Protein AF-A4TUJ9-F1 (afdb_monomer)

Mean predicted aligned error: 4.89 Å

Organism: NCBI:txid55518

Sequence (162 aa):
MIHGSSSVPPPAAMAAQAVRRLAALARQRRPRVIVWMGEAPIALPAREQREWDRLQAEHEWIACEDEIQLSPLTFRLQAGPATKAGEIIARPNPLARYDGQVWPAFVIDGRRLALPAFGPTGGGTEVMSTAFLSLFRRPFQALMLVNGRILTRPRARLESPS

Radius of gyration: 16.71 Å; Cα contacts (8 Å, |Δi|>4): 281; chains: 1; bounding box: 45×27×44 Å

Foldseek 3Di:
DDPPPPDQDPLQVQLLQLLVLVLVVCVVPVDQEDEDQDDHRPPHDPVSVVSSVVCVVRHHYDYADAWDDDPPAIEGQDQDPDQAARYEYAPPQEWFDDPNDIFGWWKDQNRYIYHHDSTDDPDGDYCQDPVNVSSDPGWIWTQGCPPNHTDIDTPVPTDHDD

Secondary structure (DSSP, 8-state):
------PPPPHHHHHHHHHHHHHHHHHHH--SEEEE-SPPP-S--HHHHHHHHHHHHHSEEEE-SSEEEETTEEEESS--SS--TTEEE-TT-EEEEETTEEEEEEEE-SSEEEPPPSS--S--EETTSHHHHTT-SS--EEEEEETTEEEEEEGGGSPPP-

pLDDT: mean 91.32, std 11.87, range [35.0, 98.62]

Solvent-accessible surface area (backbone atoms only — not comparable to full-atom values): 9306 Å² total; per-residue (Å²): 133,85,80,77,76,78,69,77,70,56,68,36,59,31,32,34,52,28,47,54,53,48,54,54,48,41,71,74,65,62,55,66,64,44,81,42,66,61,82,80,78,57,74,47,54,75,69,46,39,53,53,48,56,48,52,60,73,74,34,46,77,44,82,23,82,51,69,44,78,57,86,81,33,34,41,23,28,55,74,65,99,64,88,48,72,42,26,36,21,39,44,67,18,32,24,42,39,58,92,94,39,78,27,50,12,36,36,36,48,91,30,43,36,36,34,35,62,88,36,73,66,96,72,58,36,51,53,66,38,73,77,50,44,72,75,48,97,53,81,35,36,37,42,25,57,51,95,94,39,79,48,77,41,50,57,95,73,51,51,69,79,132

Nearest PDB structures (foldseek):
  2jvi-assembly1_A  TM=5.414E-01  e=2.321E+00  Bacillus subtilis
  6ekh-assembly1_Y  TM=5.168E-01  e=3.878E+00  Methanococcus maripaludis
  1a96-assembly1_A  TM=3.201E-01  e=4.977E-01  Escherichia coli
  1kh1-assembly1_A  TM=5.013E-01  e=5.344E+00  Thermus thermophilus
  7bke-assembly1_a  TM=4.845E-01  e=3.878E+00  Methanospirillum hungatei JF-1

Structure (mmCIF, N/CA/C/O backbone):
data_AF-A4TUJ9-F1
#
_entry.id   AF-A4TUJ9-F1
#
loop_
_atom_site.group_PDB
_atom_site.id
_atom_site.type_symbol
_atom_site.label_atom_id
_atom_site.label_alt_id
_atom_site.label_comp_id
_atom_site.label_asym_id
_atom_site.label_entity_id
_atom_site.label_seq_id
_atom_site.pdbx_PDB_ins_code
_atom_site.Cartn_x
_atom_site.Cartn_y
_atom_site.Cartn_z
_atom_site.occupancy
_atom_site.B_iso_or_equiv
_atom_site.auth_seq_id
_atom_site.auth_comp_id
_atom_site.auth_asym_id
_atom_site.auth_atom_id
_atom_site.pdbx_PDB_model_num
ATOM 1 N N . MET A 1 1 ? 27.681 0.944 21.332 1.00 35.00 1 MET A N 1
ATOM 2 C CA . MET A 1 1 ? 26.800 0.231 20.383 1.00 35.00 1 MET A CA 1
ATOM 3 C C . MET A 1 1 ? 26.364 1.214 19.316 1.00 35.00 1 MET A C 1
ATOM 5 O O . MET A 1 1 ? 25.820 2.263 19.640 1.00 35.00 1 MET A O 1
ATOM 9 N N . ILE A 1 2 ? 26.741 0.929 18.076 1.00 36.62 2 ILE A N 1
ATOM 10 C CA . ILE A 1 2 ? 26.660 1.842 16.937 1.00 36.62 2 ILE A CA 1
ATOM 11 C C . ILE A 1 2 ? 25.182 1.975 16.559 1.00 36.62 2 ILE A C 1
ATOM 13 O O . ILE A 1 2 ? 24.564 0.991 16.162 1.00 36.62 2 ILE A O 1
ATOM 17 N N . HIS A 1 3 ? 24.603 3.164 16.730 1.00 38.53 3 HIS A N 1
ATOM 18 C CA . HIS A 1 3 ? 23.291 3.469 16.169 1.00 38.53 3 HIS A CA 1
ATOM 19 C C . HIS A 1 3 ? 23.467 3.509 14.653 1.00 38.53 3 HIS A C 1
ATOM 21 O O . HIS A 1 3 ? 24.011 4.471 14.116 1.00 38.53 3 HIS A O 1
ATOM 27 N N . GLY A 1 4 ? 23.076 2.432 13.971 1.00 36.97 4 GLY A N 1
ATOM 28 C CA . GLY A 1 4 ? 22.961 2.434 12.522 1.00 36.97 4 GLY A CA 1
ATOM 29 C C . GLY A 1 4 ? 21.891 3.447 12.143 1.00 36.97 4 GLY A C 1
ATOM 30 O O . GLY A 1 4 ? 20.702 3.152 12.228 1.00 36.97 4 GLY A O 1
ATOM 31 N N . SER A 1 5 ? 22.307 4.653 11.769 1.00 41.59 5 SER A N 1
ATOM 32 C CA . SER A 1 5 ? 21.447 5.604 11.086 1.00 41.59 5 SER A CA 1
ATOM 33 C C . SER A 1 5 ? 21.005 4.941 9.785 1.00 41.59 5 SER A C 1
ATOM 35 O O . SER A 1 5 ? 21.761 4.846 8.821 1.00 41.59 5 SER A O 1
ATOM 37 N N . SER A 1 6 ? 19.785 4.402 9.768 1.00 51.12 6 SER A N 1
ATOM 38 C CA . SER A 1 6 ? 19.155 3.971 8.527 1.00 51.12 6 SER A CA 1
ATOM 39 C C . SER A 1 6 ? 18.860 5.240 7.736 1.00 51.12 6 SER A C 1
ATOM 41 O O . SER A 1 6 ? 17.840 5.896 7.940 1.00 51.12 6 SER A O 1
ATOM 43 N N . SER A 1 7 ? 19.815 5.658 6.907 1.00 70.19 7 SER A N 1
ATOM 44 C CA . SER A 1 7 ? 19.579 6.723 5.948 1.00 70.19 7 SER A CA 1
ATOM 45 C C . SER A 1 7 ? 18.523 6.232 4.966 1.00 70.19 7 SER A C 1
ATOM 47 O O . SER A 1 7 ? 18.599 5.112 4.451 1.00 70.19 7 SER A O 1
ATOM 49 N N . VAL A 1 8 ? 17.501 7.057 4.737 1.00 73.25 8 VAL A N 1
ATOM 50 C CA . VAL A 1 8 ? 16.501 6.773 3.709 1.00 73.25 8 VAL A CA 1
ATOM 51 C C . VAL A 1 8 ? 17.254 6.623 2.381 1.00 73.25 8 VAL A C 1
ATOM 53 O O . VAL A 1 8 ? 18.018 7.526 2.024 1.00 73.25 8 VAL A O 1
ATOM 56 N N . PRO A 1 9 ? 17.112 5.490 1.669 1.00 77.62 9 PRO A N 1
ATOM 57 C CA . PRO A 1 9 ? 17.810 5.291 0.408 1.00 77.62 9 PRO A CA 1
ATOM 58 C C . PRO A 1 9 ? 17.435 6.389 -0.598 1.00 77.62 9 PRO A C 1
ATOM 60 O O . PRO A 1 9 ? 16.332 6.933 -0.537 1.00 77.62 9 PRO A O 1
ATOM 63 N N . PRO A 1 10 ? 18.325 6.726 -1.546 1.00 83.06 10 PRO A N 1
ATOM 64 C CA . PRO A 1 10 ? 18.032 7.759 -2.529 1.00 83.06 10 PRO A CA 1
ATOM 65 C C . PRO A 1 10 ? 16.809 7.372 -3.382 1.00 83.06 10 PRO A C 1
ATOM 67 O O . PRO A 1 10 ? 16.604 6.177 -3.639 1.00 83.06 10 PRO A O 1
ATOM 70 N N . PRO A 1 11 ? 16.032 8.349 -3.892 1.00 84.31 11 PRO A N 1
ATOM 71 C CA . PRO A 1 11 ? 14.793 8.086 -4.631 1.00 84.31 11 PRO A CA 1
ATOM 72 C C . PRO A 1 11 ? 14.942 7.071 -5.774 1.00 84.31 11 PRO A C 1
ATOM 74 O O . PRO A 1 11 ? 14.132 6.156 -5.900 1.00 84.31 11 PRO A O 1
ATOM 77 N N . ALA A 1 12 ? 16.031 7.158 -6.545 1.00 86.81 12 ALA A N 1
ATOM 78 C CA . ALA A 1 12 ? 16.329 6.224 -7.633 1.00 86.81 12 ALA A CA 1
ATOM 79 C C . ALA A 1 12 ? 16.488 4.767 -7.153 1.00 86.81 12 ALA A C 1
ATOM 81 O O . ALA A 1 12 ? 16.011 3.834 -7.800 1.00 86.81 12 ALA A O 1
ATOM 82 N N . ALA A 1 13 ? 17.120 4.547 -5.994 1.00 88.38 13 ALA A N 1
ATOM 83 C CA . ALA A 1 13 ? 17.289 3.207 -5.430 1.00 88.38 13 ALA A CA 1
ATOM 84 C C . ALA A 1 13 ? 15.955 2.632 -4.926 1.00 88.38 13 ALA A C 1
ATOM 86 O O . ALA A 1 13 ? 15.680 1.445 -5.110 1.00 88.38 13 ALA A O 1
ATOM 87 N N . MET A 1 14 ? 15.103 3.476 -4.339 1.00 89.19 14 MET A N 1
ATOM 88 C CA . MET A 1 14 ? 13.755 3.086 -3.917 1.00 89.19 14 MET A CA 1
ATOM 89 C C . MET A 1 14 ? 12.878 2.713 -5.114 1.00 89.19 14 MET A C 1
ATOM 91 O O . MET A 1 14 ? 12.227 1.664 -5.093 1.00 89.19 14 MET A O 1
ATOM 95 N N . ALA A 1 15 ? 12.912 3.527 -6.172 1.00 90.88 15 ALA A N 1
ATOM 96 C CA . ALA A 1 15 ? 12.213 3.270 -7.426 1.00 90.88 15 ALA A CA 1
ATOM 97 C C . ALA A 1 15 ? 12.675 1.947 -8.058 1.00 90.88 15 ALA A C 1
ATOM 99 O O . ALA A 1 15 ? 11.853 1.081 -8.361 1.00 90.88 15 ALA A O 1
ATOM 100 N N . ALA A 1 16 ? 13.990 1.728 -8.148 1.00 94.00 16 ALA A N 1
ATOM 101 C CA . ALA A 1 16 ? 14.566 0.479 -8.639 1.00 94.00 16 ALA A CA 1
ATOM 102 C C . ALA A 1 16 ? 14.090 -0.740 -7.828 1.00 94.00 16 ALA A C 1
ATOM 104 O O . ALA A 1 16 ? 13.733 -1.778 -8.391 1.00 94.00 16 ALA A O 1
ATOM 105 N N . GLN A 1 17 ? 14.034 -0.629 -6.497 1.00 93.31 17 GLN A N 1
ATOM 106 C CA . GLN A 1 17 ? 13.537 -1.705 -5.641 1.00 93.31 17 GLN A CA 1
ATOM 107 C C . GLN A 1 17 ? 12.042 -1.986 -5.854 1.00 93.31 17 GLN A C 1
ATOM 109 O O . GLN A 1 17 ? 11.646 -3.155 -5.860 1.00 93.31 17 GLN A O 1
ATOM 114 N N . ALA A 1 18 ? 11.219 -0.953 -6.048 1.00 93.00 18 ALA A N 1
ATOM 115 C CA . ALA A 1 18 ? 9.802 -1.113 -6.367 1.00 93.00 18 ALA A CA 1
ATOM 116 C C . ALA A 1 18 ? 9.610 -1.856 -7.700 1.00 93.00 18 ALA A C 1
ATOM 118 O O . ALA A 1 18 ? 8.867 -2.836 -7.744 1.00 93.00 18 ALA A O 1
ATOM 119 N N . VAL A 1 19 ? 10.351 -1.479 -8.749 1.00 96.25 19 VAL A N 1
ATOM 120 C CA . VAL A 1 19 ? 10.300 -2.157 -10.057 1.00 96.25 19 VAL A CA 1
ATOM 121 C C . VAL A 1 19 ? 10.724 -3.621 -9.947 1.00 96.25 19 VAL A C 1
ATOM 123 O O . VAL A 1 19 ? 10.022 -4.500 -10.441 1.00 96.25 19 VAL A O 1
ATOM 126 N N . ARG A 1 20 ? 11.813 -3.926 -9.228 1.00 96.31 20 ARG A N 1
ATOM 127 C CA . ARG A 1 20 ? 12.249 -5.320 -9.006 1.00 96.31 20 ARG A CA 1
ATOM 128 C C . ARG A 1 20 ? 11.174 -6.163 -8.319 1.00 96.31 20 ARG A C 1
ATOM 130 O O . ARG A 1 20 ? 10.950 -7.310 -8.708 1.00 96.31 20 ARG A O 1
ATOM 137 N N . ARG A 1 21 ? 10.508 -5.605 -7.301 1.00 95.12 21 ARG A N 1
ATOM 138 C CA . ARG A 1 21 ? 9.395 -6.274 -6.607 1.00 95.12 21 ARG A CA 1
ATOM 139 C C . ARG A 1 21 ? 8.211 -6.495 -7.541 1.00 95.12 21 ARG A C 1
ATOM 141 O O . ARG A 1 21 ? 7.653 -7.590 -7.541 1.00 95.12 21 ARG A O 1
ATOM 148 N N . LEU A 1 22 ? 7.860 -5.496 -8.351 1.00 96.62 22 LEU A N 1
ATOM 149 C CA . LEU A 1 22 ? 6.765 -5.603 -9.310 1.00 96.62 22 LEU A CA 1
ATOM 150 C C . LEU A 1 22 ? 7.051 -6.673 -10.362 1.00 96.62 22 LEU A C 1
ATOM 152 O O . LEU A 1 22 ? 6.215 -7.544 -10.566 1.00 96.62 22 LEU A O 1
ATOM 156 N N . ALA A 1 23 ? 8.252 -6.682 -10.942 1.00 97.50 23 ALA A N 1
ATOM 157 C CA . ALA A 1 23 ? 8.674 -7.692 -11.910 1.00 97.50 23 ALA A CA 1
ATOM 158 C C . ALA A 1 23 ? 8.623 -9.114 -11.329 1.00 97.50 23 ALA A C 1
ATOM 160 O O . ALA A 1 23 ? 8.169 -10.054 -11.985 1.00 97.50 23 ALA A O 1
ATOM 161 N N . ALA A 1 24 ? 9.060 -9.292 -10.077 1.00 97.12 24 ALA A N 1
ATOM 162 C CA . ALA A 1 24 ? 8.962 -10.577 -9.390 1.00 97.12 24 ALA A CA 1
ATOM 163 C C . ALA A 1 24 ? 7.500 -11.015 -9.193 1.00 97.12 24 ALA A C 1
ATOM 165 O O . ALA A 1 24 ? 7.158 -12.161 -9.494 1.00 97.12 24 ALA A O 1
ATOM 166 N N . LEU A 1 25 ? 6.635 -10.103 -8.741 1.00 96.12 25 LEU A N 1
ATOM 167 C CA . LEU A 1 25 ? 5.222 -10.392 -8.509 1.00 96.12 25 LEU A CA 1
ATOM 168 C C . LEU A 1 25 ? 4.469 -10.666 -9.817 1.00 96.12 25 LEU A C 1
ATOM 170 O O . LEU A 1 25 ? 3.701 -11.625 -9.887 1.00 96.12 25 LEU A O 1
ATOM 174 N N . ALA A 1 26 ? 4.724 -9.878 -10.861 1.00 97.56 26 ALA A N 1
ATOM 175 C CA . ALA A 1 26 ? 4.139 -10.047 -12.184 1.00 97.56 26 ALA A CA 1
ATOM 176 C C . ALA A 1 26 ? 4.513 -11.405 -12.789 1.00 97.56 26 ALA A C 1
ATOM 178 O O . ALA A 1 26 ? 3.646 -12.127 -13.272 1.00 97.56 26 ALA A O 1
ATOM 179 N N . ARG A 1 27 ? 5.774 -11.835 -12.653 1.00 97.44 27 ARG A N 1
ATOM 180 C CA . ARG A 1 27 ? 6.209 -13.173 -13.084 1.00 97.44 27 ARG A CA 1
ATOM 181 C C . ARG A 1 27 ? 5.495 -14.296 -12.330 1.00 97.44 27 ARG A C 1
ATOM 183 O O . ARG A 1 27 ? 5.141 -15.307 -12.933 1.00 97.44 27 ARG A O 1
ATOM 190 N N . GLN A 1 28 ? 5.292 -14.125 -11.023 1.00 97.31 28 GLN A N 1
ATOM 191 C CA . GLN A 1 28 ? 4.653 -15.127 -10.168 1.00 97.31 28 GLN A CA 1
ATOM 192 C C . GLN A 1 28 ? 3.140 -15.222 -10.400 1.00 97.31 28 GLN A C 1
ATOM 194 O O . GLN A 1 28 ? 2.581 -16.316 -10.373 1.00 97.31 28 GLN A O 1
ATOM 199 N N . ARG A 1 29 ? 2.463 -14.082 -10.565 1.00 97.25 29 ARG A N 1
ATOM 200 C CA . ARG A 1 29 ? 0.994 -13.996 -10.602 1.00 97.25 29 ARG A CA 1
ATOM 201 C C . ARG A 1 29 ? 0.423 -13.853 -12.005 1.00 97.25 29 ARG A C 1
ATOM 203 O O . ARG A 1 29 ? -0.767 -14.084 -12.170 1.00 97.25 29 ARG A O 1
ATOM 210 N N . ARG A 1 30 ? 1.260 -13.494 -12.983 1.00 97.19 30 ARG A N 1
ATOM 211 C CA . ARG A 1 30 ? 0.905 -13.247 -14.388 1.00 97.19 30 ARG A CA 1
ATOM 212 C C . ARG A 1 30 ? -0.376 -12.410 -14.520 1.00 97.19 30 ARG A C 1
ATOM 214 O O . ARG A 1 30 ? -1.338 -12.872 -15.134 1.00 97.19 30 ARG A O 1
ATOM 221 N N . PRO A 1 31 ? -0.436 -11.219 -13.892 1.00 97.81 31 PRO A N 1
ATOM 222 C CA . PRO A 1 31 ? -1.635 -10.399 -13.947 1.00 97.81 31 PRO A CA 1
ATOM 223 C C . PRO A 1 31 ? -1.901 -9.961 -15.389 1.00 97.81 31 PRO A C 1
ATOM 225 O O . PRO A 1 31 ? -0.977 -9.614 -16.118 1.00 97.81 31 PRO A O 1
ATOM 228 N N . ARG A 1 32 ? -3.172 -9.937 -15.797 1.00 97.31 32 ARG A N 1
ATOM 229 C CA . ARG A 1 32 ? -3.567 -9.303 -17.065 1.00 97.31 32 ARG A CA 1
ATOM 230 C C . ARG A 1 32 ? -3.548 -7.778 -16.946 1.00 97.31 32 ARG A C 1
ATOM 232 O O . ARG A 1 32 ? -3.088 -7.100 -17.854 1.00 97.31 32 ARG A O 1
ATOM 239 N N . VAL A 1 33 ? -4.038 -7.274 -15.813 1.00 97.38 33 VAL A N 1
ATOM 240 C CA . VAL A 1 33 ? -4.228 -5.848 -15.529 1.00 97.38 33 VAL A CA 1
ATOM 241 C C . VAL A 1 33 ? -3.489 -5.479 -14.247 1.00 97.38 33 VAL A C 1
ATOM 243 O O . VAL A 1 33 ? -3.565 -6.211 -13.257 1.00 97.38 33 VAL A O 1
ATOM 246 N N . ILE A 1 34 ? -2.811 -4.335 -14.254 1.00 97.12 34 ILE A N 1
ATOM 247 C CA . ILE A 1 34 ? -2.178 -3.715 -13.092 1.00 97.12 34 ILE A CA 1
ATOM 248 C C . ILE A 1 34 ? -2.870 -2.377 -12.827 1.00 97.12 34 ILE A C 1
ATOM 250 O O . ILE A 1 34 ? -2.819 -1.463 -13.648 1.00 97.12 34 ILE A O 1
ATOM 254 N N . VAL A 1 35 ? -3.496 -2.254 -11.655 1.00 96.94 35 VAL A N 1
ATOM 255 C CA . VAL A 1 35 ? -3.971 -0.962 -11.144 1.00 96.94 35 VAL A CA 1
ATOM 256 C C . VAL A 1 35 ? -2.823 -0.316 -10.378 1.00 96.94 35 VAL A C 1
ATOM 258 O O . VAL A 1 35 ? -2.398 -0.831 -9.343 1.00 96.94 35 VAL A O 1
ATOM 261 N N . TRP A 1 36 ? -2.304 0.792 -10.898 1.00 95.44 36 TRP A N 1
ATOM 262 C CA . TRP A 1 36 ? -1.196 1.523 -10.295 1.00 95.44 36 TRP A CA 1
ATOM 263 C C . TRP A 1 36 ? -1.712 2.773 -9.587 1.00 95.44 36 TRP A C 1
ATOM 265 O O . TRP A 1 36 ? -2.304 3.654 -10.207 1.00 95.44 36 TRP A O 1
ATOM 275 N N . MET A 1 37 ? -1.501 2.837 -8.272 1.00 94.19 37 MET A N 1
ATOM 276 C CA . MET A 1 37 ? -1.981 3.927 -7.420 1.00 94.19 37 MET A CA 1
ATOM 277 C C . MET A 1 37 ? -0.802 4.767 -6.929 1.00 94.19 37 MET A C 1
ATOM 279 O O . MET A 1 37 ? -0.222 4.491 -5.876 1.00 94.19 37 MET A O 1
ATOM 283 N N . GLY A 1 38 ? -0.434 5.778 -7.709 1.00 87.00 38 GLY A N 1
ATOM 284 C CA . GLY A 1 38 ? 0.684 6.667 -7.417 1.00 87.00 38 GLY A CA 1
ATOM 285 C C . GLY A 1 38 ? 1.480 7.026 -8.664 1.00 87.00 38 GLY A C 1
ATOM 286 O O . GLY A 1 38 ? 1.088 6.727 -9.788 1.00 87.00 38 GLY A O 1
ATOM 287 N N . GLU A 1 39 ? 2.618 7.668 -8.442 1.00 88.12 39 GLU A N 1
ATOM 288 C CA . GLU A 1 39 ? 3.482 8.152 -9.514 1.00 88.12 39 GLU A CA 1
ATOM 289 C C . GLU A 1 39 ? 4.269 7.008 -10.165 1.00 88.12 39 GLU A C 1
ATOM 291 O O . GLU A 1 39 ? 4.584 5.992 -9.531 1.00 88.12 39 GLU A O 1
ATOM 296 N N . ALA A 1 40 ? 4.591 7.171 -11.448 1.00 88.12 40 ALA A N 1
ATOM 297 C CA . ALA A 1 40 ? 5.507 6.274 -12.137 1.00 88.12 40 ALA A CA 1
ATOM 298 C C . ALA A 1 40 ? 6.926 6.404 -11.545 1.00 88.12 40 ALA A C 1
ATOM 300 O O . ALA A 1 40 ? 7.333 7.499 -11.147 1.00 88.12 40 ALA A O 1
ATOM 301 N N . PRO A 1 41 ? 7.705 5.310 -11.482 1.00 89.62 41 PRO A N 1
ATOM 302 C CA . PRO A 1 41 ? 9.091 5.386 -11.045 1.00 89.62 41 PRO A CA 1
ATOM 303 C C . PRO A 1 41 ? 9.911 6.277 -11.990 1.00 89.62 41 PRO A C 1
ATOM 305 O O . PRO A 1 41 ? 9.838 6.140 -13.208 1.00 89.62 41 PRO A O 1
ATOM 308 N N . ILE A 1 42 ? 10.734 7.155 -11.416 1.00 87.38 42 ILE A N 1
ATOM 309 C CA . ILE A 1 42 ? 11.639 8.047 -12.152 1.00 87.38 42 ILE A CA 1
ATOM 310 C C . ILE A 1 42 ? 13.103 7.714 -11.852 1.00 87.38 42 ILE A C 1
ATOM 312 O O . ILE A 1 42 ? 13.417 7.123 -10.816 1.00 87.38 42 ILE A O 1
ATOM 316 N N . ALA A 1 43 ? 14.004 8.128 -12.750 1.00 90.88 43 ALA A N 1
ATOM 317 C CA . ALA A 1 43 ? 15.455 7.973 -12.601 1.00 90.88 43 ALA A CA 1
ATOM 318 C C . ALA A 1 43 ? 15.907 6.518 -12.347 1.00 90.88 43 ALA A C 1
ATOM 320 O O . ALA A 1 43 ? 16.792 6.256 -11.528 1.00 90.88 43 ALA A O 1
ATOM 321 N N . LEU A 1 44 ? 15.291 5.556 -13.041 1.00 95.19 44 LEU A N 1
ATOM 322 C CA . LEU A 1 44 ? 15.655 4.148 -12.926 1.00 95.19 44 LEU A CA 1
ATOM 323 C C . LEU A 1 44 ? 17.042 3.885 -13.538 1.00 95.19 44 LEU A C 1
ATOM 325 O O . LEU A 1 44 ? 17.341 4.375 -14.630 1.00 95.19 44 LEU A O 1
ATOM 329 N N . PRO A 1 45 ? 17.888 3.056 -12.900 1.00 95.94 45 PRO A N 1
ATOM 330 C CA . PRO A 1 45 ? 19.074 2.524 -13.558 1.00 95.94 45 PRO A CA 1
ATOM 331 C C . PRO A 1 45 ? 18.688 1.735 -14.815 1.00 95.94 45 PRO A C 1
ATOM 333 O O . PRO A 1 45 ? 17.615 1.139 -14.884 1.00 95.94 45 PRO A O 1
ATOM 336 N N . ALA A 1 46 ? 19.590 1.661 -15.797 1.00 96.75 46 ALA A N 1
ATOM 337 C CA . ALA A 1 46 ? 19.289 1.107 -17.122 1.00 96.75 46 ALA A CA 1
ATOM 338 C C . ALA A 1 46 ? 18.694 -0.316 -17.107 1.00 96.75 46 ALA A C 1
ATOM 340 O O . ALA A 1 46 ? 17.914 -0.673 -17.987 1.00 96.75 46 ALA A O 1
ATOM 341 N N . ARG A 1 47 ? 19.060 -1.149 -16.123 1.00 96.75 47 ARG A N 1
ATOM 342 C CA . ARG A 1 47 ? 18.486 -2.492 -15.972 1.00 96.75 47 ARG A CA 1
ATOM 343 C C . ARG A 1 47 ? 17.016 -2.423 -15.567 1.00 96.75 47 ARG A C 1
ATOM 345 O O . ARG A 1 47 ? 16.193 -3.072 -16.201 1.00 96.75 47 ARG A O 1
ATOM 352 N N . GLU A 1 48 ? 16.701 -1.676 -14.517 1.00 97.38 48 GLU A N 1
ATOM 353 C CA . GLU A 1 48 ? 15.331 -1.521 -14.034 1.00 97.38 48 GLU A CA 1
ATOM 354 C C . GLU A 1 48 ? 14.471 -0.718 -15.003 1.00 97.38 48 GLU A C 1
ATOM 356 O O . GLU A 1 48 ? 13.291 -1.018 -15.108 1.00 97.38 48 GLU A O 1
ATOM 361 N N . GLN A 1 49 ? 15.053 0.212 -15.766 1.00 97.62 49 GLN A N 1
ATOM 362 C CA . GLN A 1 49 ? 14.344 0.876 -16.857 1.00 97.62 49 GLN A CA 1
ATOM 363 C C . GLN A 1 49 ? 13.851 -0.146 -17.890 1.00 97.62 49 GLN A C 1
ATOM 365 O O . GLN A 1 49 ? 12.666 -0.184 -18.181 1.00 97.62 49 GLN A O 1
ATOM 370 N N . ARG A 1 50 ? 14.713 -1.062 -18.356 1.00 98.00 50 ARG A N 1
ATOM 371 C CA . ARG A 1 50 ? 14.293 -2.120 -19.295 1.00 98.00 50 ARG A CA 1
ATOM 372 C C . ARG A 1 50 ? 13.221 -3.048 -18.721 1.00 98.00 50 ARG A C 1
ATOM 374 O O . ARG A 1 50 ? 12.331 -3.473 -19.449 1.00 98.00 50 ARG A O 1
ATOM 381 N N . GLU A 1 51 ? 13.313 -3.396 -17.436 1.00 97.94 51 GLU A N 1
ATOM 382 C CA . GLU A 1 51 ? 12.273 -4.198 -16.772 1.00 97.94 51 GLU A CA 1
ATOM 383 C C . GLU A 1 51 ? 10.954 -3.425 -16.662 1.00 97.94 51 GLU A C 1
ATOM 385 O O . GLU A 1 51 ? 9.891 -4.006 -16.86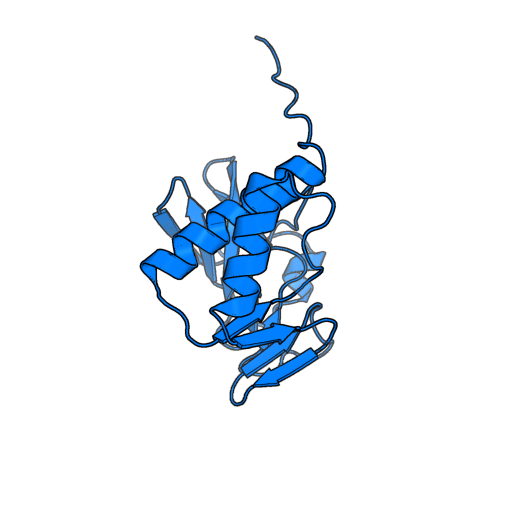2 1.00 97.94 51 GLU A O 1
ATOM 390 N N . TRP A 1 52 ? 11.013 -2.124 -16.377 1.00 97.38 52 TRP A N 1
ATOM 391 C CA . TRP A 1 52 ? 9.844 -1.253 -16.357 1.00 97.38 52 TRP A CA 1
ATOM 392 C C . TRP A 1 52 ? 9.187 -1.160 -17.738 1.00 97.38 52 TRP A C 1
ATOM 394 O O . TRP A 1 52 ? 7.997 -1.443 -17.849 1.00 97.38 52 TRP A O 1
ATOM 404 N N . ASP A 1 53 ? 9.962 -0.892 -18.792 1.00 97.62 53 ASP A N 1
ATOM 405 C CA . ASP A 1 53 ? 9.465 -0.823 -20.173 1.00 97.62 53 ASP A CA 1
ATOM 406 C C . ASP A 1 53 ? 8.810 -2.153 -20.591 1.00 97.62 53 ASP A C 1
ATOM 408 O O . ASP A 1 53 ? 7.738 -2.182 -21.197 1.00 97.62 53 ASP A O 1
ATOM 412 N N . ARG A 1 54 ? 9.419 -3.282 -20.205 1.00 97.88 54 ARG A N 1
ATOM 413 C CA . ARG A 1 54 ? 8.861 -4.619 -20.437 1.00 97.88 54 ARG A CA 1
ATOM 414 C C . ARG A 1 54 ? 7.528 -4.817 -19.715 1.00 97.88 54 ARG A C 1
ATOM 416 O O . ARG A 1 54 ? 6.580 -5.300 -20.325 1.00 97.88 54 ARG A O 1
ATOM 423 N N . LEU A 1 55 ? 7.442 -4.450 -18.437 1.00 97.94 55 LEU A N 1
ATOM 424 C CA . LEU A 1 55 ? 6.199 -4.540 -17.667 1.00 97.94 55 LEU A CA 1
ATOM 425 C C . LEU A 1 55 ? 5.093 -3.663 -18.274 1.00 97.94 55 LEU A C 1
ATOM 427 O O . LEU A 1 55 ? 3.928 -4.059 -18.279 1.00 97.94 55 LEU A O 1
ATOM 431 N N . GLN A 1 56 ? 5.450 -2.492 -18.805 1.00 97.19 56 GLN A N 1
ATOM 432 C CA . GLN A 1 56 ? 4.517 -1.619 -19.516 1.00 97.19 56 GLN A CA 1
ATOM 433 C C . GLN A 1 56 ? 3.989 -2.254 -20.806 1.00 97.19 56 GLN A C 1
ATOM 435 O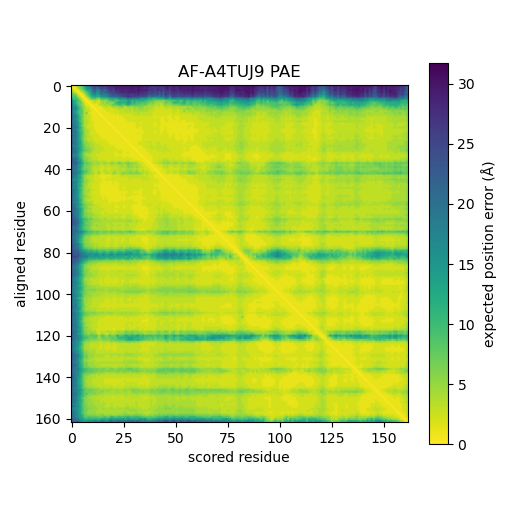 O . GLN A 1 56 ? 2.806 -2.124 -21.099 1.00 97.19 56 GLN A O 1
ATOM 440 N N . ALA A 1 57 ? 4.834 -2.980 -21.539 1.00 97.75 57 ALA A N 1
ATOM 441 C CA . ALA A 1 57 ? 4.440 -3.660 -22.769 1.00 97.75 57 ALA A CA 1
ATOM 442 C C . ALA A 1 57 ? 3.643 -4.962 -22.540 1.00 97.75 57 ALA A C 1
ATOM 444 O O . ALA A 1 57 ? 2.806 -5.318 -23.366 1.00 97.75 57 ALA A O 1
ATOM 445 N N . GLU A 1 58 ? 3.907 -5.697 -21.453 1.00 97.88 58 GLU A N 1
ATOM 446 C CA . GLU A 1 58 ? 3.319 -7.027 -21.204 1.00 97.88 58 GLU A CA 1
ATOM 447 C C . GLU A 1 58 ? 1.960 -6.999 -20.484 1.00 97.88 58 GLU A C 1
ATOM 449 O O . GLU A 1 58 ? 1.244 -8.005 -20.491 1.00 97.88 58 GLU A O 1
ATOM 454 N N . HIS A 1 59 ? 1.596 -5.882 -19.851 1.00 98.06 59 HIS A N 1
ATOM 455 C CA . HIS A 1 59 ? 0.403 -5.784 -19.009 1.00 98.06 59 HIS A CA 1
ATOM 456 C C . HIS A 1 59 ? -0.495 -4.619 -19.419 1.00 98.06 59 HIS A C 1
ATOM 458 O O . HIS A 1 59 ? -0.030 -3.595 -19.906 1.00 98.06 59 HIS A O 1
ATOM 464 N N . GLU A 1 60 ? -1.796 -4.755 -19.172 1.00 97.94 60 GLU A N 1
ATOM 465 C CA . GLU A 1 60 ? -2.725 -3.628 -19.229 1.00 97.94 60 GLU A CA 1
ATOM 466 C C . GLU A 1 60 ? -2.568 -2.785 -17.956 1.00 97.94 60 GLU A C 1
ATOM 468 O O . GLU A 1 60 ? -2.546 -3.329 -16.848 1.00 97.94 60 GLU A O 1
ATOM 473 N N . TRP A 1 61 ? -2.472 -1.463 -18.095 1.00 97.44 61 TRP A N 1
ATOM 47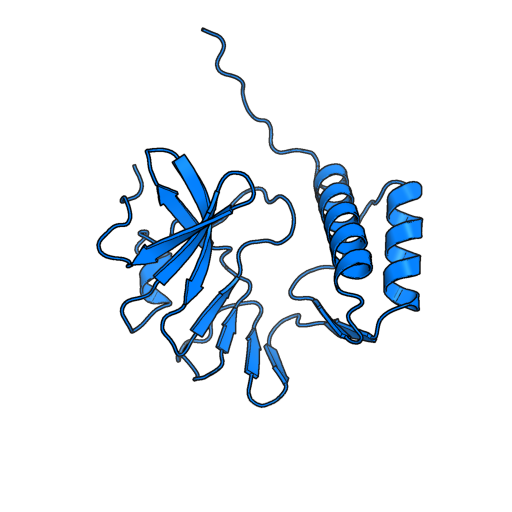4 C CA . TRP A 1 61 ? -2.261 -0.551 -16.971 1.00 97.44 61 TRP A CA 1
ATOM 475 C C . TRP A 1 61 ? -3.440 0.381 -16.779 1.00 97.44 61 TRP A C 1
ATOM 477 O O . TRP A 1 61 ? -3.907 1.021 -17.717 1.00 97.44 61 TRP A O 1
ATOM 487 N N . ILE A 1 62 ? -3.867 0.498 -15.527 1.00 97.25 62 ILE A N 1
ATOM 488 C CA . ILE A 1 62 ? -4.875 1.457 -15.101 1.00 97.25 62 ILE A CA 1
ATOM 489 C C . ILE A 1 62 ? -4.229 2.356 -14.050 1.00 97.25 62 ILE A C 1
ATOM 491 O O . ILE A 1 62 ? -3.969 1.921 -12.927 1.00 97.25 62 ILE A O 1
ATOM 495 N N . ALA A 1 63 ? -3.950 3.603 -14.421 1.00 95.44 63 ALA A N 1
ATOM 496 C CA . ALA A 1 63 ? -3.437 4.603 -13.494 1.00 95.44 63 ALA A CA 1
ATOM 497 C C . ALA A 1 63 ? -4.579 5.184 -12.644 1.00 95.44 63 ALA A C 1
ATOM 499 O O . ALA A 1 63 ? -5.642 5.526 -13.158 1.00 95.44 63 ALA A O 1
ATOM 500 N N . CYS A 1 64 ? -4.351 5.302 -11.338 1.00 95.12 64 CYS A N 1
ATOM 501 C CA . CYS A 1 64 ? -5.245 5.957 -10.389 1.00 95.12 64 CYS A CA 1
ATOM 502 C C . CYS A 1 64 ? -4.507 7.135 -9.743 1.00 95.12 64 CYS A C 1
ATOM 504 O O . CYS A 1 64 ? -3.859 6.974 -8.705 1.00 95.12 64 CYS A O 1
ATOM 506 N N . GLU A 1 65 ? -4.604 8.310 -10.362 1.00 92.44 65 GLU A N 1
ATOM 507 C CA . GLU A 1 65 ? -3.987 9.543 -9.853 1.00 92.44 65 GLU A CA 1
ATOM 508 C C . GLU A 1 65 ? -4.827 10.209 -8.754 1.00 92.44 65 GLU A C 1
ATOM 510 O O . GLU A 1 65 ? -4.269 10.753 -7.806 1.00 92.44 65 GLU A O 1
ATOM 515 N N . ASP A 1 66 ? -6.157 10.101 -8.825 1.00 93.38 66 ASP A N 1
ATOM 516 C CA . ASP A 1 66 ? -7.067 10.583 -7.777 1.00 93.38 66 ASP A CA 1
ATOM 517 C C . ASP A 1 66 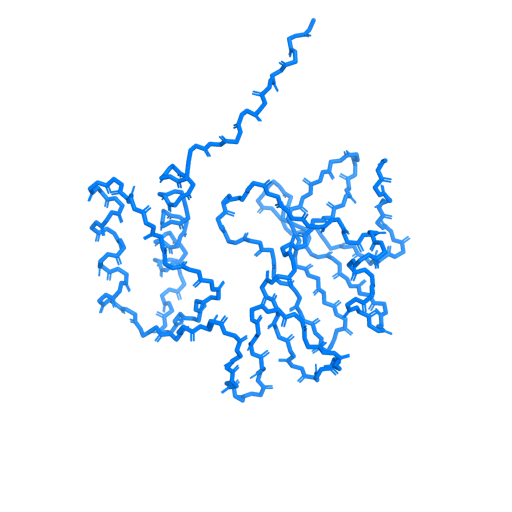? -8.130 9.537 -7.420 1.00 93.38 66 ASP A C 1
ATOM 519 O O . ASP A 1 66 ? -8.046 8.918 -6.361 1.00 93.38 66 ASP A O 1
ATOM 523 N N . GLU A 1 67 ? -9.080 9.261 -8.318 1.00 94.31 67 GLU A N 1
ATOM 524 C CA . GLU A 1 67 ? -10.100 8.216 -8.161 1.00 94.31 67 GLU A CA 1
ATOM 525 C C . GLU A 1 67 ? -10.315 7.466 -9.480 1.00 94.31 67 GLU A C 1
ATOM 527 O O . GLU A 1 67 ? -10.367 8.070 -10.549 1.00 94.31 67 GLU A O 1
ATOM 532 N N . ILE A 1 68 ? -10.519 6.151 -9.395 1.00 95.69 68 ILE A N 1
ATOM 533 C CA . ILE A 1 68 ? -11.087 5.358 -10.484 1.00 95.69 68 ILE A CA 1
ATOM 534 C C . ILE A 1 68 ? -12.061 4.313 -9.944 1.00 95.69 68 ILE A C 1
ATOM 536 O O . ILE A 1 68 ? -11.795 3.613 -8.963 1.00 95.69 68 ILE A O 1
ATOM 540 N N . GLN A 1 69 ? -13.206 4.186 -10.608 1.00 95.44 69 GLN A N 1
ATOM 541 C CA . GLN A 1 69 ? -14.198 3.171 -10.289 1.00 95.44 69 GLN A CA 1
ATOM 542 C C . GLN A 1 69 ? -14.044 1.975 -11.228 1.00 95.44 69 GLN A C 1
ATOM 544 O O . GLN A 1 69 ? -14.272 2.079 -12.430 1.00 95.44 69 GLN A O 1
ATOM 549 N N . LEU A 1 70 ? -13.707 0.821 -10.658 1.00 95.12 70 LEU A N 1
ATOM 550 C CA . LEU A 1 70 ? -13.689 -0.472 -11.337 1.00 95.12 70 LEU A CA 1
ATOM 551 C C . LEU A 1 70 ? -14.674 -1.376 -10.602 1.00 95.12 70 LEU A C 1
ATOM 553 O O . LEU A 1 70 ? -14.307 -2.079 -9.660 1.00 95.12 70 LEU A O 1
ATOM 557 N N . SER A 1 71 ? -15.950 -1.280 -10.983 1.00 90.75 71 SER A N 1
ATOM 558 C CA . SER A 1 71 ? -17.063 -1.903 -10.259 1.00 90.75 71 SER A CA 1
ATOM 559 C C . SER A 1 71 ? -16.784 -3.381 -9.925 1.00 90.75 71 SER A C 1
ATOM 561 O O . SER A 1 71 ? -16.389 -4.134 -10.817 1.00 90.75 71 SER A O 1
ATOM 563 N N . PRO A 1 72 ? -16.973 -3.815 -8.663 1.00 93.38 72 PRO A N 1
ATOM 564 C CA . PRO A 1 72 ? -17.629 -3.100 -7.559 1.00 93.38 72 PRO A CA 1
ATOM 565 C C . PRO A 1 72 ? -16.691 -2.230 -6.698 1.00 93.38 72 PRO A C 1
ATOM 567 O O . PRO A 1 72 ? -17.106 -1.744 -5.647 1.00 93.38 72 PRO A O 1
ATOM 570 N N . LEU A 1 73 ? -15.431 -2.051 -7.093 1.00 95.81 73 LEU A N 1
ATOM 571 C CA . LEU A 1 73 ? -14.412 -1.372 -6.296 1.00 95.81 73 LEU A CA 1
ATOM 572 C C . LEU A 1 73 ? -14.223 0.087 -6.718 1.00 95.81 73 LEU A C 1
ATOM 574 O O . LEU A 1 73 ? -14.337 0.450 -7.888 1.00 95.81 73 LEU A O 1
ATOM 578 N N . THR A 1 74 ? -13.905 0.933 -5.742 1.00 95.88 74 THR A N 1
ATOM 579 C CA . THR A 1 74 ? -13.488 2.323 -5.964 1.00 95.88 74 THR A CA 1
ATOM 580 C C . THR A 1 74 ? -12.066 2.480 -5.456 1.00 95.88 74 THR A C 1
ATOM 582 O O . THR A 1 74 ? -11.826 2.374 -4.256 1.00 95.88 74 THR A O 1
ATOM 585 N N . PHE A 1 75 ? -11.126 2.724 -6.356 1.00 96.88 75 PHE A N 1
ATOM 586 C CA . PHE A 1 75 ? -9.734 2.991 -6.024 1.00 96.88 75 PHE A CA 1
ATOM 587 C C . PHE A 1 75 ? -9.553 4.496 -5.869 1.00 96.88 75 PHE A C 1
ATOM 589 O O . PHE A 1 75 ? -10.030 5.259 -6.705 1.00 96.88 75 PHE A O 1
ATOM 596 N N . ARG A 1 76 ? -8.879 4.927 -4.803 1.00 95.88 76 ARG A N 1
ATOM 597 C CA . ARG A 1 76 ? -8.544 6.331 -4.569 1.00 95.88 76 ARG A CA 1
ATOM 598 C C . ARG A 1 76 ? -7.107 6.492 -4.109 1.00 95.88 76 ARG A C 1
ATOM 600 O O . ARG A 1 76 ? -6.647 5.760 -3.233 1.00 95.88 76 ARG A O 1
ATOM 607 N N . LEU A 1 77 ? -6.401 7.493 -4.621 1.00 95.38 77 LEU A N 1
ATOM 608 C CA . LEU A 1 77 ? -5.080 7.822 -4.100 1.00 95.38 77 LEU A CA 1
ATOM 609 C C . LEU A 1 77 ? -5.186 8.259 -2.632 1.00 95.38 77 LEU A C 1
ATOM 611 O O . LEU A 1 77 ? -4.438 7.756 -1.796 1.00 95.38 77 LEU A O 1
ATOM 615 N N . GLN A 1 78 ? -6.154 9.121 -2.307 1.00 93.75 78 GLN A N 1
ATOM 616 C CA . GLN A 1 78 ? -6.432 9.622 -0.957 1.00 93.75 78 GLN A CA 1
ATOM 617 C C . GLN A 1 78 ? -7.836 9.229 -0.480 1.00 93.75 78 GLN A C 1
ATOM 619 O O . GLN A 1 78 ? -8.783 9.131 -1.260 1.00 93.75 78 GLN A O 1
ATOM 624 N N . ALA A 1 79 ? -7.997 9.045 0.830 1.00 90.56 79 ALA A N 1
ATOM 625 C CA . ALA A 1 79 ? -9.297 8.740 1.417 1.00 90.56 79 ALA A CA 1
ATOM 626 C C . ALA A 1 79 ? -10.343 9.827 1.124 1.00 90.56 79 ALA A C 1
ATOM 628 O O . ALA A 1 79 ? -10.103 11.012 1.353 1.00 90.56 79 ALA A O 1
ATOM 629 N N . GLY A 1 80 ? -11.534 9.415 0.680 1.00 80.56 80 GLY A N 1
ATOM 630 C CA . GLY A 1 80 ? -12.673 10.325 0.565 1.00 80.56 80 GLY A CA 1
ATOM 631 C C . GLY A 1 80 ? -13.291 10.685 1.924 1.00 80.56 80 GLY A C 1
ATOM 632 O O . GLY A 1 80 ? -13.137 9.921 2.888 1.00 80.56 80 GLY A O 1
ATOM 633 N N . PRO A 1 81 ? -14.048 11.802 2.002 1.00 72.81 81 PRO A N 1
ATOM 634 C CA . PRO A 1 81 ? -14.691 12.267 3.237 1.00 72.81 81 PRO A CA 1
ATOM 635 C C . PRO A 1 81 ? -15.748 11.287 3.773 1.00 72.81 81 PRO A C 1
ATOM 637 O O . PRO A 1 81 ? -15.973 11.211 4.983 1.00 72.81 81 PRO A O 1
ATOM 640 N N . ALA A 1 82 ? -16.365 10.498 2.888 1.00 74.38 82 ALA A N 1
ATOM 641 C CA . ALA A 1 82 ? -17.302 9.437 3.235 1.00 74.38 82 ALA A CA 1
ATOM 642 C C . ALA A 1 82 ? -16.746 8.069 2.820 1.00 74.38 82 ALA A C 1
ATOM 644 O O . ALA A 1 82 ? -16.358 7.874 1.669 1.00 74.38 82 ALA A O 1
ATOM 645 N N . THR A 1 83 ? -16.743 7.110 3.750 1.00 74.00 83 THR A N 1
ATOM 646 C CA . THR A 1 83 ? -16.325 5.727 3.487 1.00 74.00 83 THR A CA 1
ATOM 647 C C . THR A 1 83 ? -17.330 5.028 2.569 1.00 74.00 83 THR A C 1
ATOM 649 O O . THR A 1 83 ? -18.450 4.697 2.987 1.00 74.00 83 THR A O 1
ATOM 652 N N . LYS A 1 84 ? -16.928 4.752 1.326 1.00 81.69 84 LYS A N 1
ATOM 653 C CA . LYS A 1 84 ? -17.730 3.957 0.384 1.00 81.69 84 LYS A CA 1
ATOM 654 C C . LYS A 1 84 ? -17.490 2.464 0.634 1.00 81.69 84 LYS A C 1
ATOM 656 O O . LYS A 1 84 ? -16.424 2.065 1.089 1.00 81.69 84 LYS A O 1
ATOM 661 N N . ALA A 1 85 ? -18.503 1.632 0.394 1.00 90.12 85 ALA A N 1
ATOM 662 C CA . ALA A 1 85 ? -18.291 0.185 0.386 1.00 90.12 85 ALA A CA 1
ATOM 663 C C . ALA A 1 85 ? -17.469 -0.189 -0.855 1.00 90.12 85 ALA A C 1
ATOM 665 O O . ALA A 1 85 ? -17.757 0.319 -1.936 1.00 90.12 85 ALA A O 1
ATOM 666 N N . GLY A 1 86 ? -16.466 -1.055 -0.695 1.00 93.81 86 GLY A N 1
ATOM 667 C CA . GLY A 1 86 ? -15.560 -1.436 -1.783 1.00 93.81 86 GLY A CA 1
ATOM 668 C C . GLY A 1 86 ? -14.464 -0.403 -2.065 1.00 93.81 86 GLY A C 1
ATOM 669 O O . GLY A 1 86 ? -13.900 -0.398 -3.155 1.00 93.81 86 GLY A O 1
ATOM 670 N N . GLU A 1 87 ? -14.170 0.493 -1.121 1.00 95.75 87 GLU A N 1
ATOM 671 C CA . GLU A 1 87 ? -13.142 1.521 -1.301 1.00 95.75 87 GLU A CA 1
ATOM 672 C C . GLU A 1 87 ? -11.738 0.964 -1.030 1.00 95.75 87 GLU A C 1
ATOM 674 O O . GLU A 1 87 ? -11.503 0.306 -0.016 1.00 95.75 87 GLU A O 1
ATOM 679 N N . ILE A 1 88 ? -10.787 1.265 -1.908 1.00 97.19 88 ILE A N 1
ATOM 680 C CA . ILE A 1 88 ? -9.371 0.928 -1.763 1.00 97.19 88 ILE A CA 1
ATOM 681 C C . ILE A 1 88 ? -8.570 2.226 -1.812 1.00 97.19 88 ILE A C 1
ATOM 683 O O . ILE A 1 88 ? -8.689 2.976 -2.777 1.00 97.19 88 ILE A O 1
ATOM 687 N N . ILE A 1 89 ? -7.755 2.491 -0.789 1.00 97.06 89 ILE A N 1
ATOM 688 C CA . ILE A 1 89 ? -6.950 3.714 -0.685 1.00 97.06 89 ILE A CA 1
ATOM 689 C C . ILE A 1 89 ? -5.453 3.401 -0.637 1.00 97.06 89 ILE A C 1
ATOM 691 O O . ILE A 1 89 ? -5.040 2.462 0.044 1.00 97.06 89 ILE A O 1
ATOM 695 N N . ALA A 1 90 ? -4.634 4.190 -1.334 1.00 95.50 90 ALA A N 1
ATOM 696 C CA . ALA A 1 90 ? -3.175 4.018 -1.332 1.00 95.50 90 ALA A CA 1
ATOM 697 C C . ALA A 1 90 ? -2.469 4.887 -0.2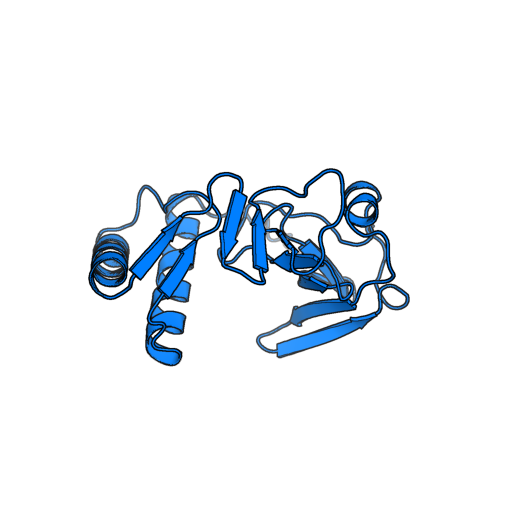80 1.00 95.50 90 ALA A C 1
ATOM 699 O O . ALA A 1 90 ? -1.455 4.493 0.288 1.00 95.50 90 ALA A O 1
ATOM 700 N N . ARG A 1 91 ? -3.011 6.063 0.040 1.00 94.69 91 ARG A N 1
ATOM 701 C CA . ARG A 1 91 ? -2.507 6.926 1.114 1.00 94.69 91 ARG A CA 1
ATOM 702 C C . ARG A 1 91 ? -3.371 6.745 2.367 1.00 94.69 91 ARG A C 1
ATOM 704 O O . ARG A 1 91 ? -4.586 6.600 2.248 1.00 94.69 91 ARG A O 1
ATOM 711 N N . PRO A 1 92 ? -2.771 6.736 3.570 1.00 95.06 92 PRO A N 1
ATOM 712 C CA . PRO A 1 92 ? -1.439 7.270 3.864 1.00 95.06 92 PRO A CA 1
ATOM 713 C C . PRO A 1 92 ? -0.310 6.222 4.004 1.00 95.06 92 PRO A C 1
ATOM 715 O O . PRO A 1 92 ? 0.664 6.497 4.695 1.00 95.06 92 PRO A O 1
ATOM 718 N N . ASN A 1 93 ? -0.390 5.049 3.357 1.00 96.00 93 ASN A N 1
ATOM 719 C CA . ASN A 1 93 ? 0.542 3.920 3.549 1.00 96.00 93 ASN A CA 1
ATOM 720 C C . ASN A 1 93 ? 0.576 3.442 5.021 1.00 96.00 93 ASN A C 1
ATOM 722 O O . ASN A 1 93 ? 1.441 3.865 5.796 1.00 96.00 93 ASN A O 1
ATOM 726 N N . PRO A 1 94 ? -0.371 2.584 5.441 1.00 97.44 94 PRO A N 1
ATOM 727 C CA . PRO A 1 94 ? -0.502 2.168 6.828 1.00 97.44 94 PRO A CA 1
ATOM 728 C C . PRO A 1 94 ? 0.732 1.436 7.358 1.00 97.44 94 PRO A C 1
AT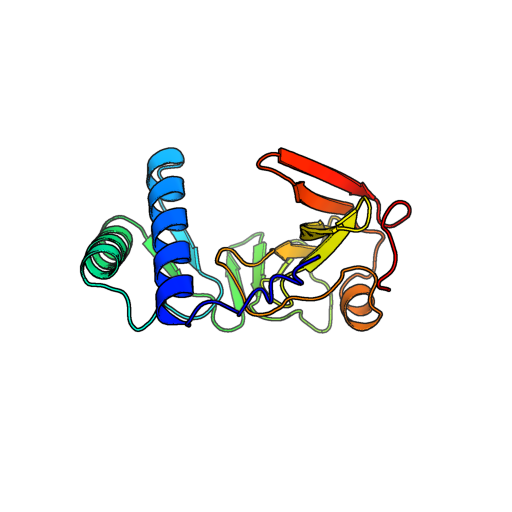OM 730 O O . PRO A 1 94 ? 1.277 0.532 6.717 1.00 97.44 94 PRO A O 1
ATOM 733 N N . LEU A 1 95 ? 1.099 1.789 8.585 1.00 97.50 95 LEU A N 1
ATOM 734 C CA . LEU A 1 95 ? 2.130 1.147 9.385 1.00 97.50 95 LEU A CA 1
ATOM 735 C C . LEU A 1 95 ? 1.510 0.659 10.697 1.00 97.50 95 LEU A C 1
ATOM 737 O O . LEU A 1 95 ? 0.816 1.411 11.371 1.00 97.50 95 LEU A O 1
ATOM 741 N N . ALA A 1 96 ? 1.733 -0.585 11.093 1.00 97.44 96 ALA A N 1
ATOM 742 C CA . ALA A 1 96 ? 1.216 -1.117 12.349 1.00 97.44 96 ALA A CA 1
ATOM 743 C C . ALA A 1 96 ? 2.352 -1.622 13.227 1.00 97.44 96 ALA A C 1
ATOM 745 O O . ALA A 1 96 ? 3.328 -2.195 12.739 1.00 97.44 96 ALA A O 1
ATOM 746 N N . ARG A 1 97 ? 2.207 -1.385 14.529 1.00 96.00 97 ARG A N 1
ATOM 747 C CA . ARG A 1 97 ? 3.206 -1.738 15.522 1.00 96.00 97 ARG A CA 1
ATOM 748 C C . ARG A 1 97 ? 2.873 -3.070 16.180 1.00 96.00 97 ARG A C 1
ATOM 750 O O . ARG A 1 97 ? 1.730 -3.307 16.583 1.00 96.00 97 ARG A O 1
ATOM 757 N N . TYR A 1 98 ? 3.876 -3.933 16.233 1.00 94.00 98 TYR A N 1
ATOM 758 C CA . TYR A 1 98 ? 3.822 -5.244 16.854 1.00 94.00 98 TYR A CA 1
ATOM 759 C C . TYR A 1 98 ? 5.209 -5.632 17.356 1.00 94.00 98 TYR A C 1
ATOM 761 O O . TYR A 1 98 ? 6.177 -5.592 16.592 1.00 94.00 98 TYR A O 1
ATOM 769 N N . ASP A 1 99 ? 5.270 -6.049 18.617 1.00 93.12 99 ASP A N 1
ATOM 770 C CA . ASP A 1 99 ? 6.488 -6.470 19.304 1.00 93.12 99 ASP A CA 1
ATOM 771 C C . ASP A 1 99 ? 7.554 -5.359 19.295 1.00 93.12 99 ASP A C 1
ATOM 773 O O . ASP A 1 99 ? 8.716 -5.563 18.938 1.00 93.12 99 ASP A O 1
ATOM 777 N N . GLY A 1 100 ? 7.116 -4.123 19.571 1.00 93.31 100 GLY A N 1
ATOM 778 C CA . GLY A 1 100 ? 7.959 -2.925 19.570 1.00 93.31 100 GLY A CA 1
ATOM 779 C C . GLY A 1 100 ? 8.415 -2.451 18.185 1.00 93.31 100 GLY A C 1
ATOM 780 O O . GLY A 1 100 ? 9.025 -1.385 18.076 1.00 93.31 100 GLY A O 1
ATOM 781 N N . GLN A 1 101 ? 8.101 -3.184 17.113 1.00 94.38 101 GLN A N 1
ATOM 782 C CA . GLN A 1 101 ? 8.539 -2.891 15.748 1.00 94.38 101 GLN A CA 1
ATOM 783 C C . GLN A 1 101 ? 7.388 -2.429 14.857 1.00 94.38 101 GLN A C 1
ATOM 785 O O . GLN A 1 101 ? 6.242 -2.837 15.030 1.00 94.38 101 GLN A O 1
ATOM 790 N N . VAL A 1 102 ? 7.703 -1.586 13.874 1.00 94.69 102 VAL A N 1
ATOM 791 C CA . VAL A 1 102 ? 6.733 -1.025 12.929 1.00 94.69 102 VAL A CA 1
ATOM 792 C C . VAL A 1 102 ? 6.812 -1.762 11.599 1.00 94.69 102 VAL A C 1
ATOM 794 O O . VAL A 1 102 ? 7.883 -1.876 11.005 1.00 94.69 102 VAL A O 1
ATOM 797 N N . TRP A 1 103 ? 5.662 -2.213 11.105 1.00 95.94 103 TRP A N 1
ATOM 798 C CA . TRP A 1 103 ? 5.547 -3.005 9.88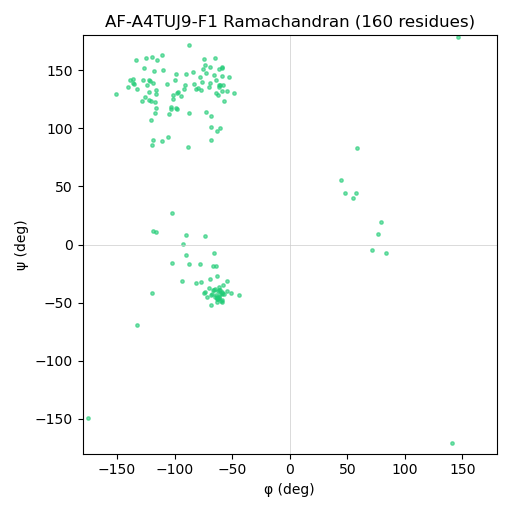6 1.00 95.94 103 TRP A CA 1
ATOM 799 C C . TRP A 1 103 ? 4.536 -2.390 8.915 1.00 95.94 103 TRP A C 1
ATOM 801 O O . TRP A 1 103 ? 3.476 -1.939 9.353 1.00 95.94 103 TRP A O 1
ATOM 811 N N . PRO A 1 104 ? 4.788 -2.412 7.593 1.00 96.94 104 PRO A N 1
ATOM 812 C CA . PRO A 1 104 ? 3.762 -2.092 6.606 1.00 96.94 104 PRO A CA 1
ATOM 813 C C . PRO A 1 104 ? 2.558 -3.021 6.759 1.00 96.94 104 PRO A C 1
ATOM 815 O O . PRO A 1 104 ? 2.722 -4.231 6.942 1.00 96.94 104 PRO A O 1
ATOM 818 N N . ALA A 1 105 ? 1.351 -2.471 6.669 1.00 97.62 105 ALA A N 1
ATOM 819 C CA . ALA A 1 105 ? 0.130 -3.238 6.863 1.00 97.62 105 ALA A CA 1
ATOM 820 C C . ALA A 1 105 ? -0.933 -2.909 5.818 1.00 97.62 105 ALA A C 1
ATOM 822 O O . ALA A 1 105 ? -1.143 -1.752 5.461 1.00 97.62 105 ALA A O 1
ATOM 823 N N . PHE A 1 106 ? -1.663 -3.934 5.388 1.00 98.50 106 PHE A N 1
ATOM 824 C CA . PHE A 1 106 ? -3.005 -3.721 4.857 1.00 98.50 106 PHE A CA 1
ATOM 825 C C . PHE A 1 106 ? -3.954 -3.482 6.029 1.00 98.50 106 PHE A C 1
ATOM 827 O O . PHE A 1 106 ? -3.845 -4.157 7.053 1.00 98.50 106 PHE A O 1
ATOM 834 N N . VAL A 1 107 ? -4.894 -2.550 5.889 1.00 98.44 107 VAL A N 1
ATOM 835 C CA . VAL A 1 107 ? -5.876 -2.245 6.941 1.00 98.44 107 VAL A CA 1
ATOM 836 C C . VAL A 1 107 ? -7.272 -2.277 6.357 1.00 98.44 107 VAL A C 1
ATOM 838 O O . VAL A 1 107 ? -7.549 -1.545 5.413 1.00 98.44 107 VAL A O 1
ATOM 841 N N . ILE A 1 108 ? -8.153 -3.105 6.916 1.00 97.69 108 ILE A N 1
ATOM 842 C CA . ILE A 1 108 ? -9.498 -3.322 6.379 1.00 97.69 108 ILE A CA 1
ATOM 843 C C . ILE A 1 108 ? -10.569 -3.325 7.472 1.00 97.69 108 ILE A C 1
ATOM 845 O O . ILE A 1 108 ? -10.372 -3.904 8.538 1.00 97.69 108 ILE A O 1
ATOM 849 N N . ASP A 1 109 ? -11.718 -2.701 7.200 1.00 95.81 109 ASP A N 1
ATOM 850 C CA . ASP A 1 109 ? -12.881 -2.654 8.110 1.00 95.81 109 ASP A CA 1
ATOM 851 C C . ASP A 1 109 ? -14.158 -3.304 7.532 1.00 95.81 109 ASP A C 1
ATOM 853 O O . ASP A 1 109 ? -15.269 -3.151 8.057 1.00 95.81 109 ASP A O 1
ATOM 857 N N . GLY A 1 110 ? -13.988 -4.022 6.419 1.00 93.56 110 GLY A N 1
ATOM 858 C CA . GLY A 1 110 ? -15.054 -4.637 5.629 1.00 93.56 110 GLY A CA 1
ATOM 859 C C . GLY A 1 110 ? -15.727 -3.691 4.630 1.00 93.56 110 GLY A C 1
ATOM 860 O O . GLY A 1 110 ? -16.532 -4.150 3.825 1.00 93.56 110 GLY A O 1
ATOM 861 N N . ARG A 1 111 ? -15.414 -2.388 4.647 1.00 93.88 111 ARG A N 1
ATOM 862 C CA . ARG A 1 111 ? -15.907 -1.402 3.668 1.00 93.88 111 ARG A CA 1
ATOM 863 C C . ARG A 1 111 ? -14.775 -0.741 2.897 1.00 93.88 111 ARG A C 1
ATOM 865 O O . ARG A 1 111 ? -14.901 -0.578 1.687 1.00 93.88 111 ARG A O 1
ATOM 872 N N . ARG A 1 112 ? -13.695 -0.397 3.596 1.00 95.31 112 ARG A N 1
ATOM 873 C CA . ARG A 1 112 ? -12.494 0.243 3.068 1.00 95.31 112 ARG A CA 1
ATOM 874 C C . ARG A 1 112 ? -11.272 -0.624 3.339 1.00 95.31 112 ARG A C 1
ATOM 876 O O . ARG A 1 112 ? -11.145 -1.190 4.424 1.00 95.31 112 ARG A O 1
ATOM 883 N N . LEU A 1 113 ? -10.372 -0.682 2.367 1.00 97.44 113 LEU A N 1
ATOM 884 C CA . LEU A 1 113 ? -9.037 -1.261 2.462 1.00 97.44 113 LEU A CA 1
ATOM 885 C C . LEU A 1 113 ? -8.000 -0.155 2.231 1.00 97.44 113 LEU A C 1
ATOM 887 O O . LEU A 1 113 ? -8.003 0.479 1.184 1.00 97.44 113 LEU A O 1
ATOM 891 N N . ALA A 1 114 ? -7.092 0.062 3.176 1.00 97.50 114 ALA A N 1
ATOM 892 C CA . ALA A 1 114 ? -5.901 0.876 2.963 1.00 97.50 114 ALA A CA 1
ATOM 893 C C . ALA A 1 114 ? -4.703 -0.025 2.651 1.00 97.50 114 ALA A C 1
ATOM 895 O O . ALA A 1 114 ? -4.451 -1.000 3.367 1.00 97.50 114 ALA A O 1
ATOM 896 N N . LEU A 1 115 ? -3.987 0.298 1.577 1.00 97.50 115 LEU A N 1
ATOM 897 C CA . LEU A 1 115 ? -2.837 -0.456 1.092 1.00 97.50 115 LEU A CA 1
ATOM 898 C C . LEU A 1 115 ? -1.546 0.080 1.721 1.00 97.50 115 LEU A C 1
ATOM 900 O O . LEU A 1 115 ? -1.369 1.300 1.770 1.00 97.50 115 LEU A O 1
ATOM 904 N N . PRO A 1 116 ? -0.616 -0.787 2.162 1.00 96.62 116 PRO A N 1
ATOM 905 C CA . PRO A 1 116 ? 0.737 -0.343 2.444 1.00 96.62 116 PRO A CA 1
ATOM 906 C C . PRO A 1 116 ? 1.387 0.118 1.145 1.00 96.62 116 PRO A C 1
ATOM 908 O O . PRO A 1 116 ? 1.004 -0.293 0.045 1.00 96.62 116 PRO A O 1
ATOM 911 N N . ALA A 1 117 ? 2.438 0.914 1.276 1.00 93.56 117 ALA A N 1
ATOM 912 C CA . ALA A 1 117 ? 3.251 1.219 0.122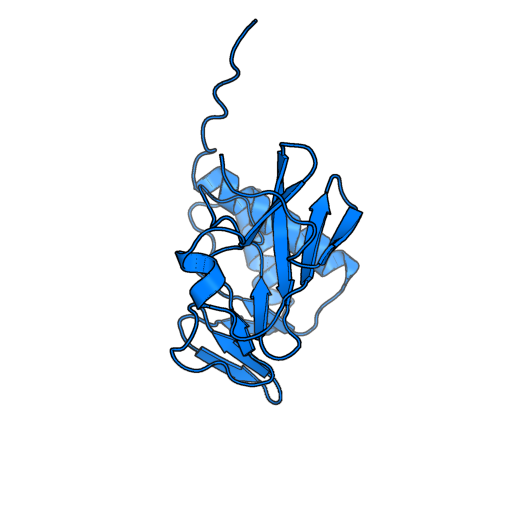 1.00 93.56 117 ALA A CA 1
ATOM 913 C C . ALA A 1 117 ? 3.857 -0.052 -0.479 1.00 93.56 117 ALA A C 1
ATOM 915 O O . ALA A 1 117 ? 4.372 -0.918 0.232 1.00 93.56 117 ALA A O 1
ATOM 916 N N . PHE A 1 118 ? 3.831 -0.139 -1.805 1.00 91.38 118 PHE A N 1
ATOM 917 C CA . PHE A 1 118 ? 4.402 -1.272 -2.525 1.00 91.38 118 PHE A CA 1
ATOM 918 C C . PHE A 1 118 ? 5.945 -1.261 -2.499 1.00 91.38 118 PHE A C 1
ATOM 920 O O . PHE A 1 118 ? 6.617 -2.273 -2.253 1.00 91.38 118 PHE A O 1
ATOM 927 N N . GLY A 1 119 ? 6.524 -0.088 -2.755 1.00 85.25 119 GLY A N 1
ATOM 928 C CA . GLY A 1 119 ? 7.959 0.162 -2.680 1.00 85.25 119 GLY A CA 1
ATOM 929 C C . GLY A 1 119 ? 8.415 0.574 -1.278 1.00 85.25 119 GLY A C 1
ATOM 930 O O . GLY A 1 119 ? 7.589 0.829 -0.401 1.00 85.25 119 GLY A O 1
ATOM 931 N N . PRO A 1 120 ? 9.736 0.667 -1.049 1.00 81.50 120 PRO A N 1
ATOM 932 C CA . PRO A 1 120 ? 10.251 1.443 0.073 1.00 81.50 120 PRO A CA 1
ATOM 933 C C . PRO A 1 120 ? 9.670 2.855 0.017 1.00 81.50 120 PRO A C 1
ATOM 935 O O . PRO A 1 120 ? 9.523 3.417 -1.069 1.00 81.50 120 PRO A O 1
ATOM 938 N N . THR A 1 121 ? 9.379 3.446 1.169 1.00 77.31 121 THR A N 1
ATOM 939 C CA . THR A 1 121 ? 9.014 4.864 1.243 1.00 77.31 121 THR A CA 1
ATOM 940 C C . THR A 1 121 ? 9.772 5.540 2.369 1.00 77.31 121 THR A C 1
ATOM 942 O O . THR A 1 121 ? 10.219 4.870 3.298 1.00 77.31 121 THR A O 1
ATOM 945 N N . GLY A 1 122 ? 9.897 6.864 2.292 1.00 65.94 122 GLY A N 1
ATOM 946 C CA . GLY A 1 122 ? 10.430 7.673 3.387 1.00 65.94 122 GLY A CA 1
ATOM 947 C C . GLY A 1 122 ? 9.465 7.841 4.567 1.00 65.94 122 GLY A C 1
ATOM 948 O O . GLY A 1 122 ? 9.750 8.638 5.452 1.00 65.94 122 GLY A O 1
ATOM 949 N N . GLY A 1 123 ? 8.318 7.151 4.588 1.00 81.94 123 GLY A N 1
ATOM 950 C CA . GLY A 1 123 ? 7.345 7.282 5.666 1.00 81.94 123 GLY A CA 1
ATOM 951 C C . GLY A 1 123 ? 6.148 6.333 5.586 1.00 81.94 123 GLY A C 1
ATOM 952 O O . GLY A 1 123 ? 6.225 5.191 5.133 1.00 81.94 123 GLY A O 1
ATOM 953 N N . GLY A 1 124 ? 5.028 6.820 6.096 1.00 92.62 124 GLY A N 1
ATOM 954 C CA . GLY A 1 124 ? 3.793 6.078 6.302 1.00 92.62 124 GLY A CA 1
ATOM 955 C C . GLY A 1 124 ? 3.103 6.609 7.548 1.00 92.62 124 GLY A C 1
ATOM 956 O O . GLY A 1 124 ? 3.602 7.529 8.199 1.00 92.62 124 GLY A O 1
ATOM 957 N N . THR A 1 125 ? 1.940 6.071 7.884 1.00 96.19 125 THR A N 1
ATOM 958 C CA . THR A 1 125 ? 1.200 6.526 9.066 1.00 96.19 125 THR A CA 1
ATOM 959 C C . THR A 1 125 ? 0.889 5.358 9.976 1.00 96.19 125 THR A C 1
ATOM 961 O O . THR A 1 125 ? 0.294 4.371 9.539 1.00 96.19 125 THR A O 1
ATOM 964 N N . GLU A 1 126 ? 1.269 5.484 11.251 1.00 96.94 126 GLU A N 1
ATOM 965 C CA . GLU A 1 126 ? 0.912 4.487 12.252 1.00 96.94 126 GLU A CA 1
ATOM 966 C C . GLU A 1 126 ? -0.607 4.405 12.416 1.00 96.94 126 GLU A C 1
ATOM 968 O O . GLU A 1 126 ? -1.288 5.412 12.626 1.00 96.94 126 GLU A O 1
ATOM 973 N N . VAL A 1 127 ? -1.145 3.190 12.341 1.00 97.44 127 VAL A N 1
ATOM 974 C CA . VAL A 1 127 ? -2.593 2.938 12.297 1.00 97.44 127 VAL A CA 1
ATOM 975 C C . VAL A 1 127 ? -3.324 3.312 13.582 1.00 97.44 127 VAL A C 1
ATOM 977 O O . VAL A 1 127 ? -4.538 3.488 13.566 1.00 97.44 127 VAL A O 1
ATOM 980 N N . MET A 1 128 ? -2.588 3.440 14.686 1.00 97.19 128 MET A N 1
ATOM 981 C CA . MET A 1 128 ? -3.105 3.869 15.985 1.00 97.19 128 MET A CA 1
ATOM 982 C C . MET A 1 128 ? -2.988 5.389 16.207 1.00 97.19 128 MET A C 1
ATOM 984 O O . MET A 1 128 ? -3.429 5.885 17.240 1.00 97.19 128 MET A O 1
ATOM 988 N N . SER A 1 129 ? -2.454 6.149 15.241 1.00 95.81 129 SER A N 1
ATOM 989 C CA . SER A 1 129 ? -2.465 7.618 15.277 1.00 95.81 129 SER A CA 1
ATOM 990 C C . SER A 1 129 ? -3.866 8.184 15.018 1.00 95.81 129 SER A C 1
ATOM 992 O O . SER A 1 129 ? -4.634 7.644 14.218 1.00 95.81 129 SER A O 1
ATOM 994 N N . THR A 1 130 ? -4.196 9.324 15.631 1.00 93.25 130 THR A N 1
ATOM 995 C CA . THR A 1 130 ? -5.502 9.991 15.461 1.00 93.25 130 THR A CA 1
ATOM 996 C C . THR A 1 130 ? -5.838 10.266 13.993 1.00 93.25 130 THR A C 1
ATOM 998 O O . THR A 1 130 ? -6.975 10.051 13.570 1.00 93.25 130 THR A O 1
ATOM 1001 N N . ALA A 1 131 ? -4.844 10.682 13.201 1.00 92.38 131 ALA A N 1
ATOM 1002 C CA . ALA A 1 131 ? -5.010 10.950 11.776 1.00 92.38 131 ALA A CA 1
ATOM 1003 C C . ALA A 1 131 ? -5.478 9.694 11.024 1.00 92.38 131 ALA A C 1
ATOM 1005 O O . ALA A 1 131 ? -6.475 9.741 10.305 1.00 92.38 131 ALA A O 1
ATOM 1006 N N . PHE A 1 132 ? -4.829 8.549 11.250 1.00 95.19 132 PHE A N 1
ATOM 1007 C CA . PHE A 1 132 ? -5.218 7.299 10.600 1.00 95.19 132 PHE A CA 1
ATOM 1008 C C . PHE A 1 132 ? -6.568 6.778 11.089 1.00 95.19 132 PHE A C 1
ATOM 1010 O O . PHE A 1 132 ? -7.408 6.365 10.290 1.00 95.19 132 PHE A O 1
ATOM 1017 N N . LEU A 1 133 ? -6.800 6.823 12.404 1.00 94.69 133 LEU A N 1
ATOM 1018 C CA . LEU A 1 133 ? -8.045 6.355 13.007 1.00 94.69 133 LEU A CA 1
ATOM 1019 C C . LEU A 1 133 ? -9.267 7.082 12.435 1.00 94.69 133 LEU A C 1
ATOM 1021 O O . LEU A 1 133 ? -10.307 6.457 12.247 1.00 94.69 133 LEU A O 1
ATOM 1025 N N . SER A 1 134 ? -9.137 8.368 12.097 1.00 92.75 134 SER A N 1
ATOM 1026 C CA . SER A 1 134 ? -10.223 9.148 11.491 1.00 92.75 134 SER A CA 1
ATOM 1027 C C . SER A 1 134 ? -10.660 8.648 10.103 1.00 92.75 134 SER A C 1
ATOM 1029 O O . SER A 1 134 ? -11.780 8.930 9.672 1.00 92.75 134 SER A O 1
ATOM 1031 N N . LEU A 1 135 ? -9.818 7.858 9.423 1.00 93.38 135 LEU A N 1
ATOM 1032 C CA . LEU A 1 135 ? -10.110 7.279 8.109 1.00 93.38 135 LEU A CA 1
ATOM 1033 C C . LEU A 1 135 ? -11.036 6.059 8.186 1.00 93.38 135 LEU A C 1
ATOM 1035 O O . LEU A 1 135 ? -11.598 5.661 7.166 1.00 93.38 135 LEU A O 1
ATOM 1039 N N . PHE A 1 136 ? -11.200 5.447 9.359 1.00 92.88 136 PHE A N 1
ATOM 1040 C CA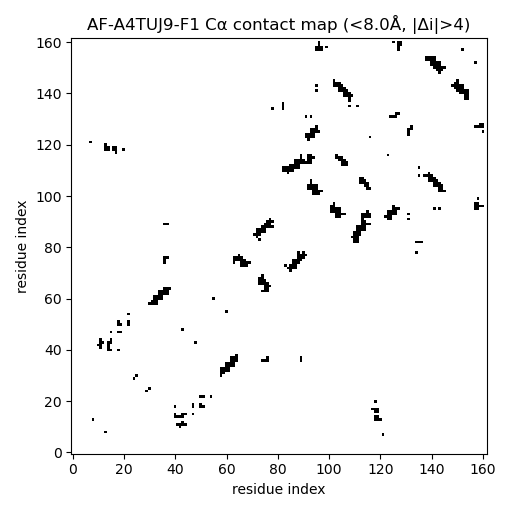 . PHE A 1 136 ? -11.977 4.222 9.524 1.00 92.88 136 PHE A CA 1
ATOM 1041 C C . PHE A 1 136 ? -13.122 4.448 10.508 1.00 92.88 136 PHE A C 1
ATOM 1043 O O . PHE A 1 136 ? -12.925 4.835 11.656 1.00 92.88 136 PHE A O 1
ATOM 1050 N N . ARG A 1 137 ? -14.354 4.192 10.057 1.00 87.31 137 ARG A N 1
ATOM 1051 C CA . ARG A 1 137 ? -15.570 4.377 10.872 1.00 87.31 137 ARG A CA 1
ATOM 1052 C C . ARG A 1 137 ? -15.953 3.129 11.667 1.00 87.31 137 ARG A C 1
ATOM 1054 O O . ARG A 1 137 ? -16.855 3.184 12.497 1.00 87.31 137 ARG A O 1
ATOM 1061 N N . ARG A 1 138 ? -15.296 2.000 11.402 1.00 89.25 138 ARG A N 1
ATOM 1062 C CA . ARG A 1 138 ? -15.546 0.699 12.030 1.00 89.25 138 ARG A CA 1
ATOM 1063 C C . ARG A 1 138 ? -14.248 0.157 12.640 1.00 89.25 138 ARG A C 1
ATOM 1065 O O . ARG A 1 138 ? -13.163 0.589 12.245 1.00 89.25 138 ARG A O 1
ATOM 1072 N N . PRO A 1 139 ? -14.325 -0.798 13.585 1.00 93.62 139 PRO A N 1
ATOM 1073 C CA . PRO A 1 139 ? -13.150 -1.557 13.990 1.00 93.62 139 PRO A CA 1
ATOM 1074 C C . PRO A 1 139 ? -12.494 -2.204 12.767 1.00 93.62 139 PRO A C 1
ATOM 1076 O O . PRO A 1 139 ? -13.179 -2.825 11.956 1.00 93.62 139 PRO A O 1
ATOM 1079 N N . PHE A 1 140 ? -11.177 -2.064 12.647 1.00 97.38 140 PHE A N 1
ATOM 1080 C CA . PHE A 1 140 ? -10.413 -2.618 11.535 1.00 97.38 140 PHE A CA 1
ATOM 1081 C C . PHE A 1 140 ? -9.506 -3.771 11.975 1.00 97.38 140 PHE A C 1
ATOM 1083 O O . PHE A 1 140 ? -9.186 -3.941 13.159 1.00 97.38 140 PHE A O 1
ATOM 1090 N N . GLN A 1 141 ? -9.064 -4.545 10.990 1.00 98.31 141 GLN A N 1
ATOM 1091 C CA . GLN A 1 141 ? -7.973 -5.504 11.101 1.00 98.31 141 GLN A CA 1
ATOM 1092 C C . GLN A 1 141 ? -6.745 -4.964 10.372 1.00 98.31 141 GLN A C 1
ATOM 1094 O O . GLN A 1 141 ? -6.868 -4.425 9.274 1.00 98.31 141 GLN A O 1
ATOM 1099 N N . ALA A 1 142 ? -5.572 -5.134 10.976 1.00 98.44 142 ALA A N 1
ATOM 1100 C CA . ALA A 1 142 ? -4.291 -4.911 10.326 1.00 98.44 142 ALA A CA 1
ATOM 1101 C C . ALA A 1 142 ? -3.692 -6.263 9.918 1.00 98.44 142 ALA A C 1
ATOM 1103 O O . ALA A 1 142 ? -3.536 -7.154 10.755 1.00 98.44 142 ALA A O 1
ATOM 1104 N N . LEU A 1 143 ? -3.359 -6.409 8.639 1.00 98.62 143 LEU A N 1
ATOM 1105 C CA . LEU A 1 143 ? -2.646 -7.546 8.070 1.00 98.62 143 LEU A CA 1
ATOM 1106 C C . LEU A 1 143 ? -1.216 -7.077 7.785 1.00 98.62 143 LEU A C 1
ATOM 1108 O O . LEU A 1 143 ? -0.930 -6.477 6.747 1.00 98.62 143 LEU A O 1
ATOM 1112 N N . MET A 1 144 ? -0.340 -7.289 8.760 1.00 98.00 144 MET A N 1
ATOM 1113 C CA . MET A 1 144 ? 1.031 -6.782 8.781 1.00 98.00 144 MET A CA 1
ATOM 1114 C C . MET A 1 144 ? 1.965 -7.684 7.980 1.00 98.00 144 MET A C 1
ATOM 1116 O O . MET A 1 144 ? 1.906 -8.908 8.108 1.00 98.00 144 MET A O 1
ATOM 1120 N N . LEU A 1 145 ? 2.859 -7.081 7.200 1.00 95.81 145 LEU A N 1
ATOM 1121 C CA . LEU A 1 145 ? 3.885 -7.768 6.420 1.00 95.81 145 LEU A CA 1
ATOM 1122 C C . LEU A 1 145 ? 5.146 -7.967 7.270 1.00 95.81 145 LEU A C 1
ATOM 1124 O O . LEU A 1 145 ? 6.079 -7.170 7.209 1.00 95.81 145 LEU A O 1
ATOM 1128 N N . VAL A 1 146 ? 5.167 -9.036 8.069 1.00 95.81 146 VAL A N 1
ATOM 1129 C CA . VAL A 1 146 ? 6.219 -9.328 9.056 1.00 95.81 146 VAL A CA 1
ATOM 1130 C C . VAL A 1 146 ? 7.120 -10.446 8.543 1.00 95.81 146 VAL A C 1
ATOM 1132 O O . VAL A 1 146 ? 6.683 -11.590 8.434 1.00 95.81 146 VAL A O 1
ATOM 1135 N N . ASN A 1 147 ? 8.385 -10.141 8.241 1.00 92.00 147 ASN A N 1
ATOM 1136 C CA . ASN A 1 147 ? 9.404 -11.132 7.853 1.00 92.00 147 ASN A CA 1
ATOM 1137 C C . ASN A 1 147 ? 8.936 -12.132 6.772 1.00 92.00 147 ASN A C 1
ATOM 1139 O O . ASN A 1 147 ? 9.127 -13.342 6.890 1.00 92.00 147 ASN A O 1
ATOM 1143 N N . GLY A 1 148 ? 8.270 -11.629 5.726 1.00 89.25 148 GLY A N 1
ATOM 1144 C CA . GLY A 1 148 ? 7.752 -12.450 4.622 1.00 89.25 148 GLY A CA 1
ATOM 1145 C C . GLY A 1 148 ? 6.473 -13.234 4.941 1.00 89.25 148 GLY A C 1
ATOM 1146 O O . GLY A 1 148 ? 6.048 -14.059 4.135 1.00 89.25 148 GLY A O 1
ATOM 1147 N N . ARG A 1 149 ? 5.843 -12.985 6.093 1.00 94.69 149 ARG A N 1
ATOM 1148 C CA . ARG A 1 149 ? 4.563 -13.569 6.512 1.00 94.69 149 ARG A CA 1
ATOM 1149 C C . ARG A 1 149 ? 3.520 -12.479 6.736 1.00 94.69 149 ARG A C 1
ATOM 1151 O O . ARG A 1 149 ? 3.853 -11.313 6.928 1.00 94.69 149 ARG A O 1
ATOM 1158 N N . ILE A 1 150 ? 2.251 -12.880 6.734 1.00 97.62 150 ILE A N 1
ATOM 1159 C CA . ILE A 1 150 ? 1.139 -12.006 7.108 1.00 97.62 150 ILE A CA 1
ATOM 1160 C C . ILE A 1 150 ? 0.765 -12.299 8.558 1.00 97.62 150 ILE A C 1
ATOM 1162 O O . ILE A 1 150 ? 0.329 -13.406 8.875 1.00 97.62 150 ILE A O 1
ATOM 1166 N N . LEU A 1 151 ? 0.911 -11.303 9.429 1.00 97.94 151 LEU A N 1
ATOM 1167 C CA . LEU A 1 151 ? 0.402 -11.348 10.795 1.00 97.94 151 LEU A CA 1
ATOM 1168 C C . LEU A 1 151 ? -0.867 -10.501 10.887 1.00 97.94 151 LEU A C 1
ATOM 1170 O O . LEU A 1 151 ? -0.826 -9.286 10.709 1.00 97.94 151 LEU A O 1
ATOM 1174 N N . THR A 1 152 ? -1.992 -11.142 11.198 1.00 98.19 152 THR A N 1
ATOM 1175 C CA . THR A 1 152 ? -3.278 -10.449 11.344 1.00 98.19 152 THR A CA 1
ATOM 1176 C C . THR A 1 152 ? -3.524 -10.090 12.804 1.00 98.19 152 THR A C 1
ATOM 1178 O O . THR A 1 152 ? -3.471 -10.958 13.678 1.00 98.19 152 THR A O 1
ATOM 1181 N N . ARG A 1 153 ? -3.835 -8.821 13.082 1.00 97.81 153 ARG A N 1
ATOM 1182 C CA . ARG A 1 153 ? -4.240 -8.348 14.412 1.00 97.81 153 ARG A CA 1
ATOM 1183 C C . ARG A 1 153 ? -5.489 -7.467 14.320 1.00 97.81 153 ARG A C 1
ATOM 1185 O O . ARG A 1 153 ? -5.545 -6.574 13.474 1.00 97.81 153 ARG A O 1
ATOM 1192 N N . PRO A 1 154 ? -6.498 -7.679 15.183 1.00 97.69 154 PRO A N 1
ATOM 1193 C CA . PRO A 1 154 ? -7.580 -6.713 15.325 1.00 97.69 154 PRO A CA 1
ATOM 1194 C C . PRO A 1 154 ? -7.049 -5.434 15.982 1.00 97.69 154 PRO A C 1
ATOM 1196 O O . PRO A 1 154 ? -6.132 -5.507 16.801 1.00 97.69 154 PRO A O 1
ATOM 1199 N N . ARG A 1 155 ? -7.678 -4.283 15.701 1.00 96.56 155 ARG A N 1
ATOM 1200 C CA . ARG A 1 155 ? -7.313 -2.979 16.288 1.00 96.56 155 ARG A CA 1
ATOM 1201 C C . ARG A 1 155 ? -7.047 -3.036 17.800 1.00 96.56 155 ARG A C 1
ATOM 1203 O O . ARG A 1 155 ? -6.078 -2.460 18.268 1.00 96.56 155 ARG A O 1
ATOM 1210 N N . ALA A 1 156 ? -7.879 -3.748 18.563 1.00 96.12 156 ALA A N 1
ATOM 1211 C CA . ALA A 1 156 ? -7.767 -3.842 20.025 1.00 96.12 156 ALA A CA 1
ATOM 1212 C C . ALA A 1 156 ? -6.500 -4.565 20.538 1.00 96.12 156 ALA A C 1
ATOM 1214 O O . ALA A 1 156 ? -6.278 -4.626 21.742 1.00 96.12 156 ALA A O 1
ATOM 1215 N N . ARG A 1 157 ? -5.700 -5.162 19.647 1.00 96.38 157 ARG A N 1
ATOM 1216 C CA . ARG A 1 157 ? -4.451 -5.873 19.963 1.00 96.38 157 ARG A CA 1
ATOM 1217 C C . ARG A 1 157 ? -3.221 -5.203 19.339 1.00 96.38 157 ARG A C 1
ATOM 1219 O O . ARG A 1 157 ? -2.168 -5.830 19.302 1.00 96.38 157 ARG A O 1
ATOM 1226 N N . LEU A 1 158 ? -3.372 -3.996 18.794 1.00 96.19 158 LEU A N 1
ATOM 1227 C CA . LEU A 1 158 ? -2.272 -3.217 18.233 1.00 96.19 158 LEU A CA 1
ATOM 1228 C C . LEU A 1 158 ? -1.649 -2.322 19.298 1.00 96.19 158 LEU A C 1
ATOM 1230 O O . LEU A 1 158 ? -2.342 -1.818 20.181 1.00 96.19 158 LEU A O 1
ATOM 1234 N N . GLU A 1 159 ? -0.344 -2.118 19.180 1.00 95.31 159 GLU A N 1
ATOM 1235 C CA . GLU A 1 159 ? 0.407 -1.202 20.030 1.00 95.31 159 GLU A CA 1
ATOM 1236 C C . GLU A 1 159 ? 0.193 0.249 19.578 1.00 95.31 159 GLU A C 1
ATOM 1238 O O . GLU A 1 159 ? 0.062 0.532 18.382 1.00 95.31 159 GLU A O 1
ATOM 1243 N N . SER A 1 160 ? 0.149 1.170 20.541 1.00 91.56 160 SER A N 1
ATOM 1244 C CA . SER A 1 160 ? 0.113 2.608 20.265 1.00 91.56 160 SER A CA 1
ATOM 1245 C C . SER A 1 160 ? 1.485 3.107 19.794 1.00 91.56 160 SER A C 1
ATOM 1247 O O . SER A 1 160 ? 2.501 2.508 20.159 1.00 91.56 160 SER A O 1
ATOM 1249 N N . PRO A 1 161 ? 1.541 4.210 19.025 1.00 85.38 161 PRO A N 1
ATOM 1250 C CA . PRO A 1 161 ? 2.802 4.876 18.723 1.00 85.38 161 PRO A CA 1
ATOM 1251 C C . PRO A 1 161 ? 3.483 5.302 20.027 1.00 85.38 161 PRO A C 1
ATOM 1253 O O . PRO A 1 161 ? 2.797 5.632 21.000 1.00 85.38 161 PRO A O 1
ATOM 1256 N N . SER A 1 162 ? 4.814 5.248 20.040 1.00 73.31 162 SER A N 1
ATOM 1257 C CA . SER A 1 162 ? 5.638 5.748 21.150 1.00 73.31 162 SER A CA 1
ATOM 1258 C C . SER A 1 162 ? 5.649 7.271 21.203 1.00 73.31 162 SER A C 1
ATOM 1260 O O . SER A 1 162 ? 5.557 7.891 20.119 1.00 73.31 162 SER A O 1
#